Protein AF-A0A0G1XLE8-F1 (afdb_monomer_lite)

Radius of gyration: 15.45 Å; chains: 1; bounding box: 42×31×44 Å

Sequence (119 aa):
MARRKTVLFLGRMDPHMGYDYCVQLCRRQGWKLVIASGDRTDVPQLIKQADAVFTTGYLGMLEAYISRKPVLTTWINPVKEDYIKMHPMYGKNSAACYQWAKNQTWDKLADIYEKLWQK

Secondary structure (DSSP, 8-state):
-PPPPEEEEES-S-GGGTHHHHHHHHHHTTPEEEEE-SS-S-HHHHHHH-SEEE--SHHHHHHHHHTTPPEE---SSHHHHHHHHTSTTTT--HHHHHHHHHT--HHHHHHHHHHHHT-

Structure (mmCIF, N/CA/C/O backbone):
data_AF-A0A0G1XLE8-F1
#
_entry.id   AF-A0A0G1XLE8-F1
#
loop_
_atom_site.group_PDB
_atom_site.id
_atom_site.type_symbol
_atom_site.label_atom_id
_atom_site.label_alt_id
_atom_site.label_comp_id
_atom_site.label_asym_id
_atom_site.label_entity_id
_atom_site.label_seq_id
_atom_site.pdbx_PDB_ins_code
_atom_site.Cartn_x
_atom_site.Cartn_y
_atom_site.Cartn_z
_atom_site.occupancy
_atom_site.B_iso_or_equiv
_atom_site.auth_seq_id
_atom_site.auth_comp_id
_atom_site.auth_asym_id
_atom_site.auth_atom_id
_atom_site.pdbx_PDB_model_num
ATOM 1 N N . MET A 1 1 ? -22.519 -0.473 18.476 1.00 54.78 1 MET A N 1
ATOM 2 C CA . MET A 1 1 ? -21.587 0.529 17.902 1.00 54.78 1 MET A CA 1
ATOM 3 C C . MET A 1 1 ? -20.915 -0.074 16.676 1.00 54.78 1 MET A C 1
ATOM 5 O O . MET A 1 1 ? -20.399 -1.179 16.784 1.00 54.78 1 MET A O 1
ATOM 9 N N . ALA A 1 2 ? -20.948 0.592 15.518 1.00 74.12 2 ALA A N 1
ATOM 10 C CA . ALA A 1 2 ? -20.252 0.107 14.323 1.00 74.12 2 ALA A CA 1
ATOM 11 C C . ALA A 1 2 ? -18.726 0.176 14.520 1.00 74.12 2 ALA A C 1
ATOM 13 O O . ALA A 1 2 ? -18.213 1.160 15.057 1.00 74.12 2 ALA A O 1
ATOM 14 N N . ARG A 1 3 ? -17.990 -0.864 14.105 1.00 87.69 3 ARG A N 1
ATOM 15 C CA . ARG A 1 3 ? -16.524 -0.898 14.213 1.00 87.69 3 ARG A CA 1
ATOM 16 C C . ARG A 1 3 ? -15.906 0.201 13.343 1.00 87.69 3 ARG A C 1
ATOM 18 O O . ARG A 1 3 ? -16.204 0.298 12.155 1.00 87.69 3 ARG A O 1
ATOM 25 N N . ARG A 1 4 ? -14.987 0.980 13.919 1.00 91.44 4 ARG A N 1
ATOM 26 C CA . ARG A 1 4 ? -14.181 1.972 13.193 1.00 91.44 4 ARG A CA 1
ATOM 27 C C . ARG A 1 4 ? -13.309 1.275 12.138 1.00 91.44 4 ARG A C 1
ATOM 29 O O . ARG A 1 4 ? -12.594 0.331 12.479 1.00 91.44 4 ARG A O 1
ATOM 36 N N . LYS A 1 5 ? -13.345 1.741 10.883 1.00 96.62 5 LYS A N 1
ATOM 37 C CA . LYS A 1 5 ? -12.437 1.246 9.832 1.00 96.62 5 LYS A CA 1
ATOM 38 C C . LYS A 1 5 ? -10.986 1.547 10.204 1.00 96.62 5 LYS A C 1
ATOM 40 O O . LYS A 1 5 ? -10.703 2.626 10.726 1.00 96.62 5 LYS A O 1
ATOM 45 N N . THR A 1 6 ? -10.090 0.615 9.914 1.00 98.06 6 THR A N 1
ATOM 46 C CA . THR A 1 6 ? -8.650 0.724 10.155 1.00 98.06 6 THR A CA 1
ATOM 47 C C . THR A 1 6 ? -7.913 0.889 8.832 1.00 98.06 6 THR A C 1
ATOM 49 O O . THR A 1 6 ? -8.006 0.028 7.959 1.00 98.06 6 THR A O 1
ATOM 52 N N . VAL A 1 7 ? -7.144 1.965 8.695 1.00 98.25 7 VAL A N 1
ATOM 53 C CA . VAL A 1 7 ? -6.231 2.186 7.571 1.00 98.25 7 VAL A CA 1
ATOM 54 C C . VAL A 1 7 ? -4.801 1.987 8.049 1.00 98.25 7 VAL A C 1
ATOM 56 O O . VAL A 1 7 ? -4.401 2.546 9.070 1.00 98.25 7 VAL A O 1
ATOM 59 N N . LEU A 1 8 ? -4.037 1.196 7.303 1.00 98.19 8 LEU A N 1
ATOM 60 C CA . LEU A 1 8 ? -2.601 1.042 7.499 1.00 98.19 8 LEU A CA 1
ATOM 61 C C . LEU A 1 8 ? -1.850 1.996 6.570 1.00 98.19 8 LEU A C 1
ATOM 63 O O . LEU A 1 8 ? -1.928 1.823 5.362 1.00 98.19 8 LEU A O 1
ATOM 67 N N . PHE A 1 9 ? -1.096 2.951 7.102 1.00 97.38 9 PHE A N 1
ATOM 68 C CA . PHE A 1 9 ? -0.081 3.663 6.331 1.00 97.38 9 PHE A CA 1
ATOM 69 C C . PHE A 1 9 ? 1.173 2.798 6.223 1.00 97.38 9 PHE A C 1
ATOM 71 O O . PHE A 1 9 ? 1.744 2.427 7.248 1.00 97.38 9 PHE A O 1
ATOM 78 N N . LEU A 1 10 ? 1.591 2.487 4.998 1.00 95.94 10 LEU A N 1
ATOM 79 C CA . LEU A 1 10 ? 2.762 1.667 4.708 1.00 95.94 10 LEU A CA 1
ATOM 80 C C . LEU A 1 10 ? 3.771 2.464 3.878 1.00 95.94 10 LEU A C 1
ATOM 82 O O . LEU A 1 10 ? 3.550 2.730 2.691 1.00 95.94 10 LEU A O 1
ATOM 86 N N . GLY A 1 11 ? 4.883 2.834 4.510 1.00 92.12 11 GLY A N 1
ATOM 87 C CA . GLY A 1 11 ? 5.964 3.587 3.885 1.00 92.12 11 GLY A CA 1
ATOM 88 C C . GLY A 1 11 ? 6.717 4.470 4.874 1.00 92.12 11 GLY A C 1
ATOM 89 O O . GLY A 1 11 ? 6.428 4.491 6.068 1.00 92.12 11 GLY A O 1
ATOM 90 N N . ARG A 1 12 ? 7.689 5.230 4.359 1.00 90.06 12 ARG A N 1
ATOM 91 C CA . ARG A 1 12 ? 8.434 6.216 5.155 1.00 90.06 12 ARG A CA 1
ATOM 92 C C . ARG A 1 12 ? 7.509 7.362 5.570 1.00 90.06 12 ARG A C 1
ATOM 94 O O . ARG A 1 12 ? 6.718 7.831 4.750 1.00 90.06 12 ARG A O 1
ATOM 101 N N . MET A 1 13 ? 7.629 7.820 6.815 1.00 87.06 13 MET A N 1
ATOM 102 C CA . MET A 1 13 ? 6.907 8.990 7.343 1.00 87.06 13 MET A CA 1
ATOM 103 C C . MET A 1 13 ? 7.519 10.295 6.826 1.00 87.06 13 MET A C 1
ATOM 105 O O . MET A 1 13 ? 8.068 11.092 7.577 1.00 87.06 13 MET A O 1
ATOM 109 N N . ASP A 1 14 ? 7.455 10.472 5.516 1.00 81.62 14 ASP A N 1
ATOM 110 C CA . ASP A 1 14 ? 7.988 11.622 4.807 1.00 81.62 14 ASP A CA 1
ATOM 111 C C . ASP A 1 14 ? 6.841 12.344 4.069 1.00 81.62 14 ASP A C 1
ATOM 113 O O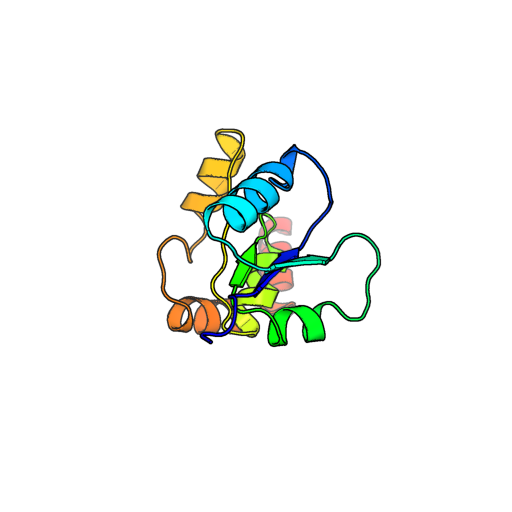 . ASP A 1 14 ? 5.926 11.671 3.564 1.00 81.62 14 ASP A O 1
ATOM 117 N N . PRO A 1 15 ? 6.851 13.689 3.982 1.00 78.06 15 PRO A N 1
ATOM 118 C CA . PRO A 1 15 ? 5.802 14.446 3.298 1.00 78.06 15 PRO A CA 1
ATOM 119 C C . PRO A 1 15 ? 5.565 13.993 1.850 1.00 78.06 15 PRO A C 1
ATOM 121 O O . PRO A 1 15 ? 4.418 13.921 1.400 1.00 78.06 15 PRO A O 1
ATOM 124 N N . HIS A 1 16 ? 6.613 13.583 1.126 1.00 81.50 16 HIS A N 1
ATOM 125 C CA . HIS A 1 16 ? 6.506 13.103 -0.252 1.00 81.50 16 HIS A CA 1
ATOM 126 C C . HIS A 1 16 ? 5.827 11.734 -0.371 1.00 81.50 16 HIS A C 1
ATOM 128 O O . HIS A 1 16 ? 5.356 11.355 -1.451 1.00 81.50 16 HIS A O 1
ATOM 134 N N . MET A 1 17 ? 5.720 10.992 0.731 1.00 85.19 17 MET A N 1
ATOM 135 C CA . MET A 1 17 ? 5.011 9.712 0.800 1.00 85.19 17 MET A CA 1
ATOM 136 C C . MET A 1 17 ? 3.521 9.875 1.119 1.00 85.19 17 MET A C 1
ATOM 138 O O . MET A 1 17 ? 2.788 8.884 1.112 1.00 85.19 17 MET A O 1
ATOM 142 N N . GLY A 1 18 ? 3.054 11.111 1.336 1.00 90.06 18 GLY A N 1
ATOM 143 C CA . GLY A 1 18 ? 1.644 11.412 1.562 1.00 90.06 18 GLY A CA 1
ATOM 144 C C . GLY A 1 18 ? 1.162 11.110 2.979 1.00 90.06 18 GLY A C 1
ATOM 145 O O . GLY A 1 18 ? -0.035 10.907 3.181 1.00 90.06 18 GLY A O 1
ATOM 146 N N . TYR A 1 19 ? 2.078 11.057 3.951 1.00 92.69 19 TYR A N 1
ATOM 147 C CA . TYR A 1 19 ? 1.753 10.762 5.346 1.00 92.69 19 TYR A CA 1
ATOM 148 C C . TYR A 1 19 ? 0.711 11.735 5.914 1.00 92.69 19 TYR A C 1
ATOM 150 O O . TYR A 1 19 ? -0.330 11.302 6.412 1.00 92.69 19 TYR A O 1
ATOM 158 N N . ASP A 1 20 ? 0.923 13.041 5.738 1.00 92.94 20 ASP A N 1
ATOM 159 C CA . ASP A 1 20 ? 0.003 14.065 6.243 1.00 92.94 20 ASP A CA 1
ATOM 160 C C . ASP A 1 20 ? -1.392 13.943 5.625 1.00 92.94 20 ASP A C 1
ATOM 162 O O . ASP A 1 20 ? -2.400 14.042 6.328 1.00 92.94 20 ASP A O 1
ATOM 166 N N . TYR A 1 21 ? -1.469 13.629 4.329 1.00 93.50 21 TYR A N 1
ATOM 167 C CA . TYR A 1 21 ? -2.737 13.357 3.651 1.00 93.50 21 TYR A CA 1
ATOM 168 C C . TYR A 1 21 ? -3.453 12.144 4.251 1.00 93.50 21 TYR A C 1
ATOM 170 O O . TYR A 1 21 ? -4.661 12.196 4.479 1.00 93.50 21 TYR A O 1
ATOM 178 N N . CYS A 1 22 ? -2.726 11.064 4.552 1.00 95.06 22 CYS A N 1
ATOM 179 C CA . CYS A 1 22 ? -3.292 9.884 5.202 1.00 95.06 22 CYS A CA 1
ATOM 180 C C . CYS A 1 22 ? -3.852 10.218 6.595 1.00 95.06 22 CYS A C 1
ATOM 182 O O . CYS A 1 22 ? -4.978 9.831 6.923 1.00 95.06 22 CYS A O 1
ATOM 184 N N . VAL A 1 23 ? -3.105 10.991 7.392 1.00 95.00 23 VAL A N 1
ATOM 185 C CA . VAL A 1 23 ? -3.535 11.460 8.718 1.00 95.00 23 VAL A CA 1
ATOM 186 C C . VAL A 1 23 ? -4.806 12.301 8.607 1.00 95.00 23 VAL A C 1
ATOM 188 O O . VAL A 1 23 ? -5.782 12.039 9.315 1.00 95.00 23 VAL A O 1
ATOM 191 N N . GLN A 1 24 ? -4.827 13.287 7.708 1.00 95.44 24 GLN A N 1
ATOM 192 C CA . GLN A 1 24 ? -5.985 14.156 7.494 1.00 95.44 24 GLN A CA 1
ATOM 193 C C . GLN A 1 24 ? -7.209 13.368 7.013 1.00 95.44 24 GLN A C 1
ATOM 195 O O . GLN A 1 24 ? -8.308 13.568 7.535 1.00 95.44 24 GLN A O 1
ATOM 200 N N . LEU A 1 25 ? -7.025 12.431 6.079 1.00 95.19 25 LEU A N 1
ATOM 201 C CA . LEU A 1 25 ? -8.084 11.550 5.594 1.00 95.19 25 LEU A CA 1
ATOM 202 C C . LEU A 1 25 ? -8.677 10.718 6.736 1.00 95.19 25 LEU A C 1
ATOM 204 O O . LEU A 1 25 ? -9.894 10.707 6.924 1.00 95.19 25 LEU A O 1
ATOM 208 N N . CYS A 1 26 ? -7.832 10.062 7.534 1.00 96.94 26 CYS A N 1
ATOM 209 C CA . CYS A 1 26 ? -8.289 9.235 8.648 1.00 96.94 26 CYS A CA 1
ATOM 210 C C . CYS A 1 26 ? -9.006 10.060 9.723 1.00 96.94 26 CYS A C 1
ATOM 212 O O . CYS A 1 26 ? -10.004 9.600 10.277 1.00 96.94 26 CYS A O 1
ATOM 214 N N . ARG A 1 27 ? -8.547 11.288 10.000 1.00 96.56 27 ARG A N 1
ATOM 215 C CA . ARG A 1 27 ? -9.232 12.215 10.915 1.00 96.56 27 ARG A CA 1
ATOM 216 C C . ARG A 1 27 ? -10.613 12.602 10.388 1.00 96.56 27 ARG A C 1
ATOM 218 O O . ARG A 1 27 ? -11.591 12.422 11.106 1.00 96.56 27 ARG A O 1
ATOM 225 N N . ARG A 1 28 ? -10.702 13.054 9.132 1.00 96.75 28 ARG A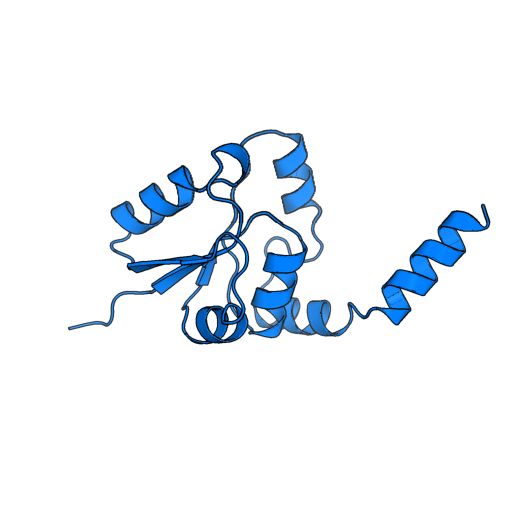 N 1
ATOM 226 C CA . ARG A 1 28 ? -11.963 13.474 8.490 1.00 96.75 28 ARG A CA 1
ATOM 227 C C . ARG A 1 28 ? -13.003 12.361 8.435 1.00 96.75 28 ARG A C 1
ATOM 229 O O . ARG A 1 28 ? -14.178 12.618 8.643 1.00 96.75 28 ARG A O 1
ATOM 236 N N . GLN A 1 29 ? -12.569 11.137 8.152 1.00 95.50 29 GLN A N 1
ATOM 237 C CA . GLN A 1 29 ? -13.460 9.981 8.035 1.00 95.50 29 GLN A CA 1
ATOM 238 C C . GLN A 1 29 ? -13.740 9.293 9.377 1.00 95.50 29 GLN A C 1
ATOM 240 O O . GLN A 1 29 ? -14.475 8.307 9.427 1.00 95.50 29 GLN A O 1
ATOM 245 N N . GLY A 1 30 ? -13.104 9.747 10.462 1.00 96.00 30 GLY A N 1
ATOM 246 C CA . GLY A 1 30 ? -13.154 9.047 11.735 1.00 96.00 30 GLY A CA 1
ATOM 247 C C . GLY A 1 30 ? -12.654 7.608 11.606 1.00 96.00 30 GLY A C 1
ATOM 248 O O . GLY A 1 30 ? -13.250 6.707 12.177 1.00 96.00 30 GLY A O 1
ATOM 249 N N . TRP A 1 31 ? -11.561 7.348 10.881 1.00 97.50 31 TRP A N 1
ATOM 250 C CA . TRP A 1 31 ? -10.917 6.028 10.741 1.00 97.50 31 TRP A CA 1
ATOM 251 C C . TRP A 1 31 ? -9.697 5.892 11.653 1.00 97.50 31 TRP A C 1
ATOM 253 O O . TRP A 1 31 ? -9.057 6.888 11.992 1.00 97.50 31 TRP A O 1
ATOM 263 N N . LYS A 1 32 ? -9.413 4.675 12.120 1.00 97.75 32 LYS A N 1
ATOM 264 C CA . LYS A 1 32 ? -8.231 4.372 12.930 1.00 97.75 32 LYS A CA 1
ATOM 265 C C . LYS A 1 32 ? -7.029 4.294 11.995 1.00 97.75 32 LYS A C 1
ATOM 267 O O . LYS A 1 32 ? -7.062 3.524 11.041 1.00 97.75 32 LYS A O 1
ATOM 272 N N . LEU A 1 33 ? -5.981 5.053 12.289 1.00 97.38 33 LEU A N 1
ATOM 273 C CA . LEU A 1 33 ? -4.716 4.989 11.565 1.00 97.38 33 LEU A CA 1
ATOM 274 C C . LEU A 1 33 ? -3.741 4.065 12.306 1.00 97.38 33 LEU A C 1
ATOM 276 O O . LEU A 1 33 ? -3.553 4.202 13.513 1.00 97.38 33 LEU A O 1
ATOM 280 N N . VAL A 1 34 ? -3.129 3.136 11.578 1.00 97.12 34 VAL A N 1
ATOM 281 C CA . VAL A 1 34 ? -1.982 2.326 12.011 1.00 97.12 34 VAL A CA 1
ATOM 282 C C . VAL A 1 34 ? -0.820 2.652 11.082 1.00 97.12 34 VAL A C 1
ATOM 284 O O . VAL A 1 34 ? -1.031 2.816 9.886 1.00 97.12 34 VAL A O 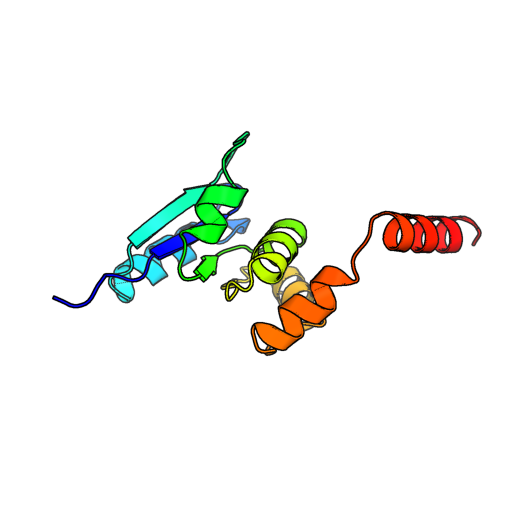1
ATOM 287 N N . ILE A 1 35 ? 0.395 2.764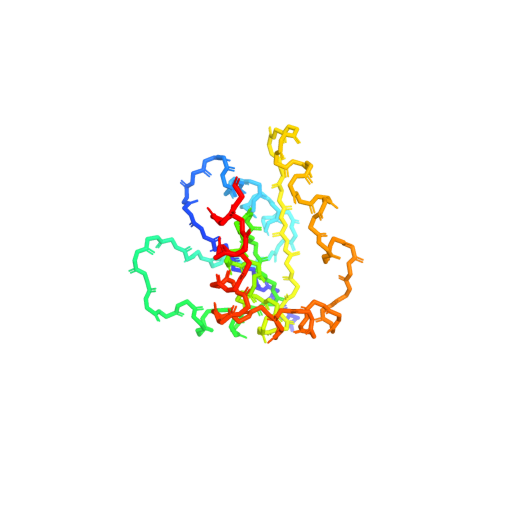 11.613 1.00 95.88 35 ILE A N 1
ATOM 288 C CA . ILE A 1 35 ? 1.572 3.184 10.844 1.00 95.88 35 ILE A CA 1
ATOM 289 C C . ILE A 1 35 ? 2.589 2.042 10.811 1.00 95.88 35 ILE A C 1
ATOM 291 O O . ILE A 1 35 ? 2.957 1.503 11.855 1.00 95.88 35 ILE A O 1
ATOM 295 N N . ALA A 1 36 ? 3.053 1.696 9.613 1.00 95.25 36 ALA A N 1
ATOM 296 C CA . ALA A 1 36 ? 4.187 0.819 9.359 1.00 95.25 36 ALA A CA 1
ATOM 297 C C . ALA A 1 36 ? 5.263 1.597 8.585 1.00 95.25 36 ALA A C 1
ATOM 299 O O . ALA A 1 36 ? 5.128 1.849 7.388 1.00 95.25 36 ALA A O 1
ATOM 300 N N . SER A 1 37 ? 6.318 1.983 9.304 1.00 91.62 37 SER A N 1
ATOM 301 C CA . SER A 1 37 ? 7.507 2.672 8.794 1.00 91.62 37 SER A CA 1
ATOM 302 C C . SER A 1 37 ? 8.751 2.063 9.444 1.00 91.62 37 SER A C 1
ATOM 304 O O . SER A 1 37 ? 8.655 1.509 10.540 1.00 91.62 37 SER A O 1
ATOM 306 N N . GLY A 1 38 ? 9.906 2.215 8.792 1.00 87.62 38 GLY A N 1
ATOM 307 C CA . GLY A 1 38 ? 11.177 1.646 9.246 1.00 87.62 38 GLY A CA 1
ATOM 308 C C . GLY A 1 38 ? 11.243 0.127 9.080 1.00 87.62 38 GLY A C 1
ATOM 309 O O . GLY A 1 38 ? 10.434 -0.465 8.362 1.00 87.62 38 GLY A O 1
ATOM 310 N N . ASP A 1 39 ? 12.202 -0.487 9.764 1.00 86.38 39 ASP A N 1
ATOM 311 C CA . ASP A 1 39 ? 12.468 -1.921 9.670 1.00 86.38 39 ASP A CA 1
ATOM 312 C C . ASP A 1 39 ? 11.508 -2.697 10.572 1.00 86.38 39 ASP A C 1
ATOM 314 O O . ASP A 1 39 ? 11.732 -2.883 11.769 1.00 86.38 39 ASP A O 1
ATOM 318 N N . ARG A 1 40 ? 10.382 -3.121 9.994 1.00 90.50 40 ARG A N 1
ATOM 319 C CA . ARG A 1 40 ? 9.349 -3.892 10.686 1.00 90.50 40 ARG A CA 1
ATOM 320 C C . ARG A 1 40 ? 9.145 -5.253 10.054 1.00 90.50 40 ARG A C 1
ATOM 322 O O . ARG A 1 40 ? 8.967 -5.370 8.848 1.00 90.50 40 ARG A O 1
ATOM 329 N N . THR A 1 41 ? 9.080 -6.276 10.896 1.00 91.88 41 THR A N 1
ATOM 330 C CA . THR A 1 41 ? 8.912 -7.675 10.475 1.00 91.88 41 THR A CA 1
ATOM 331 C C . THR A 1 41 ? 7.455 -8.136 10.465 1.00 91.88 41 THR A C 1
ATOM 333 O O . THR A 1 41 ? 7.133 -9.163 9.877 1.00 91.88 41 THR A O 1
ATOM 336 N N . ASP A 1 42 ? 6.550 -7.373 11.076 1.00 95.56 42 ASP A N 1
ATOM 337 C CA . ASP A 1 42 ? 5.138 -7.718 11.261 1.00 95.56 42 ASP A CA 1
ATOM 338 C C . ASP A 1 42 ? 4.187 -6.989 10.288 1.00 95.56 42 ASP A C 1
ATOM 340 O O . ASP A 1 42 ? 2.962 -6.998 10.452 1.00 95.56 42 ASP A O 1
ATOM 344 N N . VAL A 1 43 ? 4.740 -6.372 9.237 1.00 95.38 43 VAL A N 1
ATOM 345 C CA . VAL A 1 43 ? 3.978 -5.721 8.158 1.00 95.38 43 VAL A CA 1
ATOM 346 C C . VAL A 1 43 ? 2.907 -6.646 7.552 1.00 95.38 43 VAL A C 1
ATOM 348 O O . VAL A 1 43 ? 1.761 -6.199 7.427 1.00 95.38 43 VAL A O 1
ATOM 351 N N . PRO A 1 44 ? 3.177 -7.933 7.243 1.00 95.88 44 PRO A N 1
ATOM 352 C CA . PRO A 1 44 ? 2.155 -8.821 6.684 1.00 95.88 44 PRO A CA 1
ATOM 353 C C . PRO A 1 44 ? 0.933 -8.996 7.597 1.00 95.88 44 PRO A C 1
ATOM 355 O O . PRO A 1 44 ? -0.207 -9.054 7.130 1.00 95.88 44 PRO A O 1
ATOM 358 N N . GLN A 1 45 ? 1.148 -9.067 8.911 1.00 97.00 45 GLN A N 1
ATOM 359 C CA . GLN A 1 45 ? 0.095 -9.186 9.915 1.00 97.00 45 GLN A CA 1
ATOM 360 C C . GLN A 1 45 ? -0.731 -7.900 9.971 1.00 97.00 45 GLN A C 1
ATOM 362 O O . GLN A 1 45 ? -1.963 -7.967 9.973 1.00 97.00 45 GLN A O 1
ATOM 367 N N . LEU A 1 46 ? -0.075 -6.737 9.938 1.00 97.50 46 LEU A N 1
ATOM 368 C CA . LEU A 1 46 ? -0.772 -5.455 9.897 1.00 97.50 46 LEU A CA 1
ATOM 369 C C . LEU A 1 46 ? -1.642 -5.299 8.652 1.00 97.50 46 LEU A C 1
ATOM 371 O O . LEU A 1 46 ? -2.790 -4.867 8.764 1.00 97.50 46 LEU A O 1
ATOM 375 N N . ILE A 1 47 ? -1.130 -5.674 7.476 1.00 97.50 47 ILE A N 1
ATOM 376 C CA . ILE A 1 47 ? -1.900 -5.618 6.229 1.00 97.50 47 ILE A CA 1
ATOM 377 C C . ILE A 1 47 ? -3.157 -6.483 6.363 1.00 97.50 47 ILE A C 1
ATOM 379 O O . ILE A 1 47 ? -4.254 -6.025 6.044 1.00 97.50 47 ILE A O 1
ATOM 383 N N . LYS A 1 48 ? -3.036 -7.711 6.888 1.00 96.56 48 LYS A N 1
ATOM 384 C CA . LYS A 1 48 ? -4.182 -8.615 7.094 1.00 96.56 48 LYS A CA 1
ATOM 385 C C . LYS A 1 48 ? -5.250 -8.018 8.015 1.00 96.56 48 LYS A C 1
ATOM 387 O O . LYS A 1 48 ? -6.438 -8.189 7.733 1.00 96.56 48 LYS A O 1
ATOM 392 N N . GLN A 1 49 ? -4.846 -7.313 9.071 1.00 96.62 49 GLN A N 1
ATOM 393 C CA . GLN A 1 49 ? -5.748 -6.698 10.053 1.00 96.62 49 GLN A CA 1
ATOM 394 C C . GLN A 1 49 ? -6.395 -5.390 9.570 1.00 96.62 49 GLN A C 1
ATOM 396 O O . GLN A 1 49 ? -7.439 -4.993 10.089 1.00 96.62 49 GLN A O 1
ATOM 401 N N . ALA A 1 50 ? -5.793 -4.709 8.594 1.00 97.88 50 ALA A N 1
ATOM 402 C CA . ALA A 1 50 ? -6.302 -3.449 8.069 1.00 97.88 50 ALA A CA 1
ATOM 403 C C . ALA A 1 50 ? -7.532 -3.642 7.164 1.00 97.88 50 ALA A C 1
ATOM 405 O O . ALA A 1 50 ? -7.691 -4.667 6.497 1.00 97.88 50 ALA A O 1
ATOM 406 N N . ASP A 1 51 ? -8.392 -2.627 7.100 1.00 97.75 51 ASP A N 1
ATOM 407 C CA . ASP A 1 51 ? -9.510 -2.557 6.151 1.00 97.75 51 ASP A CA 1
ATOM 408 C C . ASP A 1 51 ? -9.070 -1.991 4.796 1.00 97.75 51 ASP A C 1
ATOM 410 O O . ASP A 1 51 ? -9.621 -2.361 3.761 1.00 97.75 51 ASP A O 1
ATOM 414 N N . ALA A 1 52 ? -8.065 -1.113 4.802 1.00 97.81 52 ALA A N 1
ATOM 415 C CA . ALA A 1 52 ? -7.412 -0.564 3.619 1.00 97.81 52 ALA A CA 1
ATOM 416 C C . ALA A 1 52 ? -5.937 -0.268 3.915 1.00 97.81 52 ALA A C 1
ATOM 418 O O . ALA A 1 52 ? -5.565 -0.023 5.067 1.00 97.81 52 ALA A O 1
ATOM 419 N N . VAL A 1 53 ? -5.107 -0.249 2.874 1.00 98.12 53 VAL A N 1
ATOM 420 C CA . VAL A 1 53 ? -3.693 0.135 2.973 1.00 98.12 53 VAL A CA 1
ATOM 421 C C . VAL A 1 53 ? -3.493 1.452 2.241 1.00 98.12 53 VAL A C 1
ATOM 423 O O . VAL A 1 53 ? -3.800 1.562 1.060 1.00 98.12 53 VAL A O 1
ATOM 426 N N . PHE A 1 54 ? -2.985 2.459 2.938 1.00 97.56 54 PHE A N 1
ATOM 427 C CA . PHE A 1 54 ? -2.497 3.683 2.336 1.00 97.56 54 PHE A CA 1
ATOM 428 C C . PHE A 1 54 ? -1.016 3.523 2.010 1.00 97.56 54 PHE A C 1
ATOM 430 O O . PHE A 1 54 ? -0.185 3.391 2.909 1.00 97.56 54 PHE A O 1
ATOM 437 N N . THR A 1 55 ? -0.670 3.547 0.732 1.00 95.69 55 THR A N 1
ATOM 438 C CA . THR A 1 55 ? 0.721 3.488 0.291 1.00 95.69 55 THR A CA 1
ATOM 439 C C . THR A 1 55 ? 0.866 4.126 -1.077 1.00 95.69 55 THR A C 1
ATOM 441 O O . THR A 1 55 ? -0.064 4.144 -1.880 1.00 95.69 55 THR A O 1
ATOM 444 N N . THR A 1 56 ? 2.051 4.661 -1.336 1.00 92.19 56 THR A N 1
ATOM 445 C CA . THR A 1 56 ? 2.373 5.314 -2.605 1.00 92.19 56 THR A CA 1
ATOM 446 C C . THR A 1 56 ? 3.518 4.631 -3.355 1.00 92.19 56 THR A C 1
ATOM 448 O O . THR A 1 56 ? 3.898 5.098 -4.425 1.00 92.19 56 THR A O 1
ATOM 451 N N . GLY A 1 57 ? 4.072 3.544 -2.805 1.00 90.81 57 GLY A N 1
ATOM 452 C CA . GLY A 1 57 ? 5.178 2.792 -3.397 1.00 90.81 57 GLY A CA 1
ATOM 453 C C . GLY A 1 57 ? 4.733 1.448 -3.968 1.00 90.81 57 GLY A C 1
ATOM 454 O O . GLY A 1 57 ? 3.856 0.794 -3.409 1.00 90.81 57 GLY A O 1
ATOM 455 N N . TYR A 1 58 ? 5.386 1.020 -5.051 1.00 91.62 58 TYR A N 1
ATOM 456 C CA . TYR A 1 58 ? 5.027 -0.179 -5.817 1.00 91.62 58 TYR A CA 1
ATOM 457 C C . TYR A 1 58 ? 4.893 -1.446 -4.962 1.00 91.62 58 TYR A C 1
ATOM 459 O O . TYR A 1 58 ? 3.874 -2.130 -5.010 1.00 91.62 58 TYR A O 1
ATOM 467 N N . LEU A 1 59 ? 5.912 -1.739 -4.146 1.00 92.44 59 LEU A N 1
ATOM 468 C CA . LEU A 1 59 ? 5.953 -2.957 -3.333 1.00 92.44 59 LEU A CA 1
ATOM 469 C C . LEU A 1 59 ? 4.812 -2.990 -2.311 1.00 92.44 59 LEU A C 1
ATOM 471 O O . LEU A 1 59 ? 4.119 -3.996 -2.204 1.00 92.44 59 LEU A O 1
ATOM 475 N N . GLY A 1 60 ? 4.534 -1.863 -1.650 1.00 94.31 60 GLY A N 1
ATOM 476 C CA . GLY A 1 60 ? 3.407 -1.768 -0.723 1.00 94.31 60 GLY A CA 1
ATOM 477 C C . GLY A 1 60 ? 2.057 -1.987 -1.413 1.00 94.31 60 GLY A C 1
ATOM 478 O O . GLY A 1 60 ? 1.162 -2.608 -0.836 1.00 94.31 60 GLY A O 1
ATOM 479 N N . MET A 1 61 ? 1.900 -1.518 -2.659 1.00 96.12 61 MET A N 1
ATOM 480 C CA . MET A 1 61 ? 0.692 -1.794 -3.446 1.00 96.12 61 MET A CA 1
ATOM 481 C C . MET A 1 61 ? 0.554 -3.294 -3.728 1.00 96.12 61 MET A C 1
ATOM 483 O O . MET A 1 61 ? -0.523 -3.851 -3.519 1.00 96.12 61 MET A O 1
ATOM 487 N N . LEU A 1 62 ? 1.637 -3.963 -4.138 1.00 96.06 62 LEU A N 1
ATOM 488 C CA . LEU A 1 62 ? 1.645 -5.408 -4.380 1.00 96.06 62 LEU A CA 1
ATOM 489 C C . LEU A 1 62 ? 1.276 -6.211 -3.129 1.00 96.06 62 LEU A C 1
ATOM 491 O O . LEU A 1 62 ? 0.387 -7.061 -3.194 1.00 96.06 62 LEU A O 1
ATOM 495 N N . GLU A 1 63 ? 1.897 -5.924 -1.985 1.00 95.69 63 GLU A N 1
ATOM 496 C CA . GLU A 1 63 ? 1.623 -6.620 -0.719 1.00 95.69 63 GLU A CA 1
ATOM 497 C C . GLU A 1 63 ? 0.156 -6.468 -0.283 1.00 95.69 63 GLU A C 1
ATOM 499 O O . GLU A 1 63 ? -0.493 -7.433 0.150 1.00 95.69 63 GLU A O 1
ATOM 504 N N . ALA A 1 64 ? -0.401 -5.265 -0.453 1.00 97.56 64 ALA A N 1
ATOM 505 C CA . ALA A 1 64 ? -1.806 -4.990 -0.191 1.00 97.56 64 ALA A CA 1
ATOM 506 C C . ALA A 1 64 ? -2.726 -5.770 -1.145 1.00 97.56 64 ALA A C 1
ATOM 508 O O . ALA A 1 64 ? -3.684 -6.406 -0.693 1.00 97.56 64 ALA A O 1
ATOM 509 N N . TYR A 1 65 ? -2.422 -5.781 -2.445 1.00 97.81 65 TYR A N 1
ATOM 510 C CA . TYR A 1 65 ? -3.200 -6.501 -3.454 1.00 97.81 65 TYR A CA 1
ATOM 511 C C . TYR A 1 65 ? -3.192 -8.015 -3.238 1.00 97.81 65 TYR A C 1
ATOM 513 O O . TYR A 1 65 ? -4.257 -8.634 -3.294 1.00 97.81 65 TYR A O 1
ATOM 521 N N . ILE A 1 66 ? -2.039 -8.612 -2.916 1.00 97.31 66 ILE A N 1
ATOM 522 C CA . ILE A 1 66 ? -1.932 -10.034 -2.551 1.00 97.31 66 ILE A CA 1
ATOM 523 C C . ILE A 1 66 ? -2.805 -10.352 -1.332 1.00 97.31 66 ILE A C 1
ATOM 525 O O . ILE A 1 66 ? -3.473 -11.387 -1.289 1.00 97.31 66 ILE A O 1
ATOM 529 N N . SER A 1 67 ? -2.886 -9.421 -0.382 1.00 97.12 67 SER A N 1
ATOM 530 C CA . SER A 1 67 ? -3.742 -9.527 0.803 1.00 97.12 67 SER A CA 1
ATOM 531 C C . SER A 1 67 ? -5.204 -9.117 0.560 1.00 97.12 67 SER A C 1
ATOM 533 O O . SER A 1 67 ? -5.988 -9.042 1.510 1.00 97.12 67 SER A O 1
ATOM 535 N N . ARG A 1 68 ? -5.586 -8.853 -0.700 1.00 97.25 68 ARG A N 1
ATOM 536 C CA . ARG A 1 68 ? -6.921 -8.404 -1.141 1.00 97.25 68 ARG A CA 1
ATOM 537 C C . ARG A 1 68 ? -7.401 -7.123 -0.454 1.00 97.25 68 ARG A C 1
ATOM 539 O O . ARG A 1 68 ? -8.605 -6.914 -0.290 1.00 97.25 68 ARG A O 1
ATOM 546 N N . LYS A 1 69 ? -6.471 -6.263 -0.044 1.00 97.19 69 LYS A N 1
ATOM 547 C CA . LYS A 1 69 ? -6.778 -4.986 0.599 1.00 97.19 69 LYS A CA 1
ATOM 548 C C . LYS A 1 69 ? -6.891 -3.885 -0.452 1.00 97.19 69 LYS A C 1
ATOM 550 O O . LYS A 1 69 ? -6.038 -3.807 -1.337 1.00 97.19 69 LYS A O 1
ATOM 555 N N . PRO A 1 70 ? -7.929 -3.032 -0.381 1.00 96.94 70 PRO A N 1
ATOM 556 C CA . PRO A 1 70 ? -7.985 -1.849 -1.221 1.00 96.94 70 PRO A CA 1
ATOM 557 C C . PRO A 1 70 ? -6.806 -0.934 -0.884 1.00 96.94 70 PRO A C 1
ATOM 559 O O . PRO A 1 70 ? -6.459 -0.751 0.288 1.00 96.94 70 PRO A O 1
ATOM 562 N N . VAL A 1 71 ? -6.210 -0.364 -1.927 1.00 97.44 71 VAL A N 1
ATOM 563 C CA . VAL A 1 71 ? -5.109 0.588 -1.810 1.00 97.44 71 VAL A CA 1
ATOM 564 C C . VAL A 1 71 ? -5.655 2.002 -1.923 1.00 97.44 71 VAL A C 1
ATOM 566 O O . VAL A 1 71 ? -6.380 2.328 -2.861 1.00 97.44 71 VAL A O 1
ATOM 569 N N . LEU A 1 72 ? -5.280 2.840 -0.966 1.00 96.06 72 LEU A N 1
ATOM 570 C CA . LEU A 1 72 ? -5.429 4.285 -1.014 1.00 96.06 72 LEU A CA 1
ATOM 571 C C . LEU A 1 72 ? -4.055 4.881 -1.320 1.00 96.06 72 LEU A C 1
ATOM 573 O O . LEU A 1 72 ? -3.046 4.437 -0.778 1.00 96.06 72 LEU A O 1
ATOM 577 N N . THR A 1 73 ? -4.005 5.883 -2.185 1.00 94.19 73 THR A N 1
ATOM 578 C CA . THR A 1 73 ? -2.754 6.537 -2.574 1.00 94.19 73 THR A CA 1
ATOM 579 C C . THR A 1 73 ? -2.996 8.027 -2.772 1.00 94.19 73 THR A C 1
ATOM 581 O O . THR A 1 73 ? -4.139 8.480 -2.842 1.00 94.19 73 THR A O 1
ATOM 584 N N . THR A 1 74 ? -1.916 8.791 -2.840 1.00 93.38 74 THR A N 1
ATOM 585 C CA . THR A 1 74 ? -1.928 10.214 -3.163 1.00 93.38 74 THR A CA 1
ATOM 586 C C . THR A 1 74 ? -0.706 10.546 -4.006 1.00 93.38 74 THR A C 1
ATOM 588 O O . THR A 1 74 ? 0.311 9.843 -3.971 1.00 93.38 74 THR A O 1
ATOM 591 N N . TRP A 1 75 ? -0.790 11.649 -4.732 1.00 92.31 75 TRP A N 1
ATOM 592 C CA . TRP A 1 75 ? 0.325 12.246 -5.440 1.00 92.31 75 TRP A CA 1
ATOM 593 C C . TRP A 1 75 ? 0.464 13.697 -5.003 1.00 92.31 75 TRP A C 1
ATOM 595 O O . TRP A 1 75 ? -0.514 14.406 -4.795 1.00 92.31 75 TRP A O 1
ATOM 605 N N . ILE A 1 76 ? 1.711 14.118 -4.842 1.00 89.00 76 ILE A N 1
ATOM 606 C CA . ILE A 1 76 ? 2.068 15.490 -4.464 1.00 89.00 76 ILE A CA 1
ATOM 607 C C . ILE A 1 76 ? 2.718 16.251 -5.624 1.00 89.00 76 ILE A C 1
ATOM 609 O O . ILE A 1 76 ? 3.025 17.429 -5.498 1.00 89.00 76 ILE A O 1
ATOM 613 N N . ASN A 1 77 ? 2.992 15.557 -6.730 1.00 89.81 77 ASN A N 1
ATOM 614 C CA . ASN A 1 77 ? 3.610 16.111 -7.924 1.00 89.81 77 ASN A CA 1
ATOM 615 C C . ASN A 1 77 ? 3.131 15.342 -9.173 1.00 89.81 77 ASN A C 1
ATOM 617 O O . ASN A 1 77 ? 2.668 14.203 -9.028 1.00 89.81 77 ASN A O 1
ATOM 621 N N . PRO A 1 78 ? 3.274 15.929 -10.376 1.00 94.19 78 PRO A N 1
ATOM 622 C CA . PRO A 1 78 ? 2.786 15.329 -11.621 1.00 94.19 7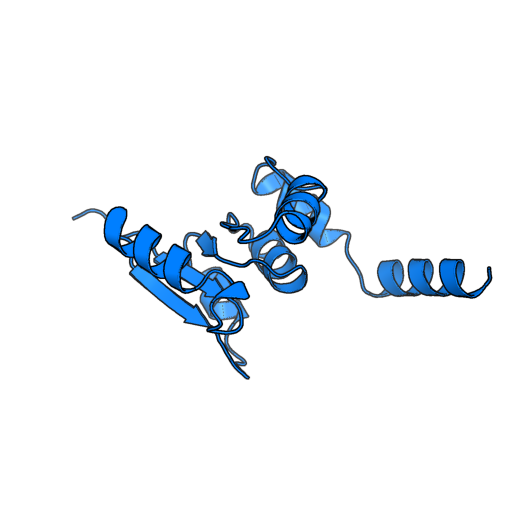8 PRO A CA 1
ATOM 623 C C . PRO A 1 78 ? 3.430 13.979 -11.962 1.00 94.19 78 PRO A C 1
ATOM 625 O O . PRO A 1 78 ? 2.747 13.059 -12.386 1.00 94.19 78 PRO A O 1
ATOM 628 N N . VAL A 1 79 ? 4.727 13.799 -11.689 1.00 92.31 79 VAL A N 1
ATOM 629 C CA . VAL A 1 79 ? 5.423 12.527 -11.975 1.00 92.31 79 VAL A CA 1
ATOM 630 C C . VAL A 1 79 ? 4.799 11.372 -11.190 1.00 92.31 79 VAL A C 1
ATOM 632 O O . VAL A 1 79 ? 4.613 10.267 -11.698 1.00 92.31 79 VAL A O 1
ATOM 635 N N . LYS A 1 80 ? 4.447 11.626 -9.928 1.00 90.69 80 LYS A N 1
ATOM 636 C CA . LYS A 1 80 ? 3.802 10.636 -9.068 1.00 90.69 80 LYS A CA 1
ATOM 637 C C . LYS A 1 80 ? 2.346 10.394 -9.461 1.00 90.69 80 LYS A C 1
ATOM 639 O O . LYS A 1 80 ? 1.852 9.283 -9.282 1.00 90.69 80 LYS A O 1
ATOM 644 N N . GLU A 1 81 ? 1.677 11.413 -9.990 1.00 94.44 81 GLU A N 1
ATOM 645 C CA . GLU A 1 81 ? 0.345 11.280 -10.576 1.00 94.44 81 GLU A CA 1
ATOM 646 C C . GLU A 1 81 ? 0.367 10.315 -11.760 1.00 94.44 81 GLU A C 1
ATOM 648 O O . GLU A 1 81 ? -0.392 9.344 -11.759 1.00 94.44 81 GLU A O 1
ATOM 653 N N . ASP A 1 82 ? 1.281 10.526 -12.706 1.00 95.62 82 ASP A N 1
ATOM 654 C CA . ASP A 1 82 ? 1.453 9.662 -13.874 1.00 95.62 82 ASP A CA 1
ATOM 655 C C . ASP A 1 82 ? 1.804 8.239 -13.450 1.00 95.62 82 ASP A C 1
ATOM 657 O O . ASP A 1 82 ? 1.146 7.288 -13.866 1.00 95.62 82 ASP A O 1
ATOM 661 N N . TYR A 1 83 ? 2.760 8.084 -12.532 1.00 92.69 83 TYR A N 1
ATOM 662 C CA . TYR A 1 83 ? 3.123 6.787 -11.962 1.00 92.69 83 TYR A CA 1
ATOM 663 C C . TYR A 1 83 ? 1.907 6.020 -11.405 1.00 92.69 83 TYR A C 1
ATOM 665 O O . TYR A 1 83 ? 1.752 4.824 -11.656 1.00 92.69 83 TYR A O 1
ATOM 673 N N . ILE A 1 84 ? 1.019 6.701 -10.672 1.00 93.25 84 ILE A N 1
ATOM 674 C CA . ILE A 1 84 ? -0.186 6.088 -10.100 1.00 93.25 84 ILE A CA 1
ATOM 675 C C . ILE A 1 84 ? -1.225 5.788 -11.183 1.00 93.25 84 ILE A C 1
ATOM 677 O O . ILE A 1 84 ? -1.805 4.703 -11.174 1.00 93.25 84 ILE A O 1
ATOM 681 N N . LYS A 1 85 ? -1.481 6.726 -12.100 1.00 94.50 85 LYS A N 1
ATOM 682 C CA . LYS A 1 85 ? -2.509 6.583 -13.143 1.00 94.50 85 LYS A CA 1
ATOM 683 C C . LYS A 1 85 ? -2.134 5.561 -14.211 1.00 94.50 85 LYS A C 1
ATOM 685 O O . LYS A 1 85 ? -3.011 4.877 -14.727 1.00 94.50 85 LYS A O 1
ATOM 690 N N . MET A 1 86 ? -0.846 5.436 -14.521 1.00 95.69 86 MET A N 1
ATOM 691 C CA . MET A 1 86 ? -0.315 4.442 -15.456 1.00 95.69 86 MET A CA 1
ATOM 692 C C . MET A 1 86 ? -0.183 3.055 -14.826 1.00 95.69 86 MET A C 1
ATOM 694 O O . MET A 1 86 ? 0.039 2.076 -15.541 1.00 95.69 86 MET A O 1
ATOM 698 N N . HIS A 1 87 ? -0.325 2.938 -13.502 1.00 94.38 87 HIS A N 1
ATOM 699 C CA . HIS A 1 87 ? -0.316 1.638 -12.855 1.00 94.38 87 HIS A CA 1
ATOM 700 C C . HIS A 1 87 ? -1.453 0.769 -13.433 1.00 94.38 87 HIS A C 1
ATOM 702 O O . HIS A 1 87 ? -2.608 1.203 -13.423 1.00 94.38 87 HIS A O 1
ATOM 708 N N . PRO A 1 88 ? -1.196 -0.482 -13.871 1.00 94.44 88 PRO A N 1
ATOM 709 C CA . PRO A 1 88 ? -2.203 -1.312 -14.548 1.00 94.44 88 PRO A CA 1
ATOM 710 C C . PRO A 1 88 ? -3.503 -1.510 -13.756 1.00 94.44 88 PRO A C 1
ATOM 712 O O . PRO A 1 88 ? -4.571 -1.737 -14.323 1.00 94.44 88 PRO A O 1
ATOM 715 N N . MET A 1 89 ? -3.401 -1.432 -12.428 1.00 96.06 89 MET A N 1
ATOM 716 C CA . MET A 1 89 ? -4.511 -1.605 -11.487 1.00 96.06 89 MET A CA 1
ATOM 717 C C . MET A 1 89 ? -5.209 -0.300 -11.068 1.00 96.06 89 MET A C 1
ATOM 719 O O . MET A 1 89 ? -6.078 -0.331 -10.196 1.00 96.06 89 MET A O 1
ATOM 723 N N . TYR A 1 90 ? -4.866 0.844 -11.666 1.00 95.38 90 TYR A N 1
ATOM 724 C CA . TYR A 1 90 ? -5.551 2.104 -11.387 1.00 95.38 90 TYR A CA 1
ATOM 725 C C . TYR A 1 90 ? -7.055 1.991 -11.693 1.00 95.38 90 TYR A C 1
ATOM 727 O O . TYR A 1 90 ? -7.465 1.530 -12.761 1.00 95.38 90 TYR A O 1
ATOM 735 N N . GLY A 1 91 ? -7.893 2.353 -10.717 1.00 95.38 91 GLY A N 1
ATOM 736 C CA . GLY A 1 91 ? -9.355 2.273 -10.824 1.00 95.38 91 GLY A CA 1
ATOM 737 C C . GLY A 1 91 ? -9.939 0.852 -10.878 1.00 95.38 91 GLY A C 1
ATOM 738 O O . GLY A 1 91 ? -11.133 0.699 -11.135 1.00 95.38 91 GLY A O 1
ATOM 739 N N . LYS A 1 92 ? -9.138 -0.200 -10.657 1.00 97.12 92 LYS A N 1
ATOM 740 C CA . LYS A 1 92 ? -9.618 -1.591 -10.640 1.00 97.12 92 LYS A CA 1
ATOM 741 C C . LYS A 1 92 ? -10.070 -2.018 -9.240 1.00 97.12 92 LYS A C 1
ATOM 743 O O . LYS A 1 92 ? -9.668 -1.453 -8.227 1.00 97.12 92 LYS A O 1
ATOM 748 N N . ASN A 1 93 ? -10.931 -3.035 -9.186 1.00 96.12 93 ASN A N 1
ATOM 749 C CA . ASN A 1 93 ? -11.411 -3.601 -7.924 1.00 96.12 93 ASN A CA 1
ATOM 750 C C . ASN A 1 93 ? -10.389 -4.572 -7.301 1.00 96.12 93 ASN A C 1
ATOM 752 O O . ASN A 1 93 ? -9.502 -5.089 -7.982 1.00 96.12 93 ASN A O 1
ATOM 756 N N . SER A 1 94 ? -10.553 -4.883 -6.011 1.00 93.38 94 SER A N 1
ATOM 757 C CA . SER A 1 94 ? -9.610 -5.730 -5.265 1.00 93.38 94 SER A CA 1
ATOM 758 C C . SER A 1 94 ? -9.411 -7.130 -5.857 1.00 93.38 94 SER A C 1
ATOM 760 O O . SER A 1 94 ? -8.337 -7.705 -5.694 1.00 93.38 94 SER A O 1
ATOM 762 N N . ALA A 1 95 ? -10.416 -7.692 -6.539 1.00 95.88 95 ALA A N 1
ATOM 763 C CA . ALA A 1 95 ? -10.300 -9.009 -7.160 1.00 95.88 95 ALA A CA 1
ATOM 764 C C . ALA A 1 95 ? -9.352 -8.976 -8.368 1.00 95.88 95 ALA A C 1
ATOM 766 O O . ALA A 1 95 ? -8.453 -9.811 -8.456 1.00 95.88 95 ALA A O 1
ATOM 767 N N . ALA A 1 96 ? -9.501 -7.985 -9.251 1.00 97.69 96 ALA A N 1
ATOM 768 C CA . ALA A 1 96 ? -8.595 -7.778 -10.378 1.00 97.69 96 ALA A CA 1
ATOM 769 C C . ALA A 1 96 ? -7.167 -7.475 -9.901 1.00 97.69 96 ALA A C 1
ATOM 771 O O . ALA A 1 96 ? -6.216 -8.090 -10.385 1.00 97.69 96 ALA A O 1
ATOM 772 N N . CYS A 1 97 ? -7.027 -6.608 -8.890 1.00 97.69 97 CYS A N 1
ATOM 773 C CA . CYS A 1 97 ? -5.730 -6.279 -8.301 1.00 97.69 97 CYS A CA 1
ATOM 774 C C . CYS A 1 97 ? -5.008 -7.518 -7.765 1.00 97.69 97 CYS A C 1
ATOM 776 O O . CYS A 1 97 ? -3.829 -7.718 -8.041 1.00 97.69 97 CYS A O 1
ATOM 778 N N . TYR A 1 98 ? -5.726 -8.379 -7.043 1.00 97.94 98 TYR A N 1
ATOM 779 C CA . TYR A 1 98 ? -5.188 -9.630 -6.521 1.00 97.94 98 TYR A CA 1
ATOM 780 C C . TYR A 1 98 ? -4.707 -10.575 -7.626 1.00 97.94 98 TYR A C 1
ATOM 782 O O . TYR A 1 98 ? -3.602 -11.109 -7.533 1.00 97.94 98 TYR A O 1
ATOM 790 N N . GLN A 1 99 ? -5.514 -10.777 -8.674 1.00 98.00 99 GLN A N 1
ATOM 791 C CA . GLN A 1 99 ? -5.138 -11.663 -9.782 1.00 98.00 99 GLN A CA 1
ATOM 792 C C . GLN A 1 99 ? -3.902 -11.151 -10.518 1.00 98.00 99 GLN A C 1
ATOM 794 O O . GLN A 1 99 ? -3.005 -11.925 -10.836 1.00 98.00 99 GLN A O 1
ATOM 799 N N . TRP A 1 100 ? -3.815 -9.840 -10.741 1.00 97.31 100 TRP A N 1
ATOM 800 C CA . TRP A 1 100 ? -2.642 -9.246 -11.365 1.00 97.31 100 TRP A CA 1
ATOM 801 C C . TRP A 1 100 ? -1.395 -9.346 -10.478 1.00 97.31 100 TRP A C 1
ATOM 803 O O . TRP A 1 100 ? -0.327 -9.709 -10.974 1.00 97.31 100 TRP A O 1
ATOM 813 N N . ALA A 1 101 ? -1.524 -9.062 -9.178 1.00 97.12 101 ALA A N 1
ATOM 814 C CA . ALA A 1 101 ? -0.403 -9.076 -8.240 1.00 97.12 101 ALA A CA 1
ATOM 815 C C . ALA A 1 101 ? 0.210 -10.476 -8.090 1.00 97.12 101 ALA A C 1
ATOM 817 O O . ALA A 1 101 ? 1.428 -10.606 -8.043 1.00 97.12 101 ALA A O 1
ATOM 818 N N . LYS A 1 102 ? -0.616 -11.532 -8.104 1.00 96.75 102 LYS A N 1
ATOM 819 C CA . LYS A 1 102 ? -0.153 -12.931 -8.075 1.00 96.75 102 LYS A CA 1
ATOM 820 C C . LYS A 1 102 ? 0.796 -13.304 -9.211 1.00 96.75 102 LYS A C 1
ATOM 822 O O . LYS A 1 102 ? 1.598 -14.214 -9.047 1.00 96.75 102 LYS A O 1
ATOM 827 N N . ASN A 1 103 ? 0.698 -12.605 -10.338 1.00 96.75 103 ASN A N 1
ATOM 828 C CA . ASN A 1 103 ? 1.510 -12.851 -11.525 1.00 96.75 103 ASN A CA 1
ATOM 829 C C . ASN A 1 103 ? 2.761 -11.954 -11.584 1.00 96.75 103 ASN A C 1
ATOM 831 O O . ASN A 1 103 ? 3.413 -11.889 -12.626 1.00 96.75 103 ASN A O 1
ATOM 835 N N . GLN A 1 104 ? 3.077 -11.209 -10.518 1.00 95.56 104 GLN A N 1
ATOM 836 C CA . GLN A 1 104 ? 4.324 -10.447 -10.399 1.00 95.56 104 GLN A CA 1
ATOM 837 C C . GLN A 1 104 ? 5.328 -11.268 -9.582 1.00 95.56 104 GLN A C 1
ATOM 839 O O . GLN A 1 104 ? 5.427 -11.118 -8.367 1.00 95.56 104 GLN A O 1
ATOM 844 N N . THR A 1 105 ? 6.019 -12.192 -10.249 1.00 95.19 105 THR A N 1
ATOM 845 C CA . THR A 1 105 ? 7.024 -13.070 -9.633 1.00 95.19 105 THR A CA 1
ATOM 846 C C . THR A 1 105 ? 8.436 -12.524 -9.829 1.00 95.19 105 THR A C 1
ATOM 848 O O . THR A 1 105 ? 8.676 -11.696 -10.712 1.00 95.19 105 THR A O 1
ATOM 851 N N . TRP A 1 106 ? 9.379 -13.011 -9.019 1.00 94.56 106 TRP A N 1
ATOM 852 C CA . TRP A 1 106 ? 10.800 -12.704 -9.189 1.00 94.56 106 TRP A CA 1
ATOM 853 C C . TRP A 1 106 ? 11.339 -13.199 -10.527 1.00 94.56 106 TRP A C 1
ATOM 855 O O . TRP A 1 106 ? 12.036 -12.439 -11.184 1.00 94.56 106 TRP A O 1
ATOM 865 N N . ASP A 1 107 ? 10.941 -14.394 -10.971 1.00 97.06 107 ASP A N 1
ATOM 866 C CA . ASP A 1 107 ? 11.364 -14.941 -12.268 1.00 97.06 107 ASP A CA 1
ATOM 867 C C . ASP A 1 107 ? 10.927 -14.032 -13.418 1.00 97.06 107 ASP A C 1
ATOM 869 O O . ASP A 1 107 ? 11.732 -13.620 -14.244 1.00 97.06 107 ASP A O 1
ATOM 873 N N . LYS A 1 108 ? 9.660 -13.598 -13.408 1.00 95.44 108 LYS A N 1
ATOM 874 C CA . LYS A 1 108 ? 9.149 -12.656 -14.407 1.00 95.44 108 LYS A CA 1
ATOM 875 C C . LYS A 1 108 ? 9.932 -11.345 -14.394 1.00 95.44 108 LYS A C 1
ATOM 877 O O . LYS A 1 108 ? 10.173 -10.767 -15.452 1.00 95.44 108 LYS A O 1
ATOM 882 N N . LEU A 1 109 ? 10.253 -10.831 -13.205 1.00 94.00 109 LEU A N 1
ATOM 883 C CA . LEU A 1 109 ? 11.039 -9.612 -13.076 1.00 94.00 109 LEU A CA 1
ATOM 884 C C . LEU A 1 109 ? 12.438 -9.826 -13.665 1.00 94.00 109 LEU A C 1
ATOM 886 O O . LEU A 1 109 ? 12.837 -9.053 -14.529 1.00 94.00 109 LEU A O 1
ATOM 890 N N . ALA A 1 110 ? 13.138 -10.883 -13.253 1.00 96.00 110 ALA A N 1
ATOM 891 C CA . ALA A 1 110 ? 14.469 -11.233 -13.736 1.00 96.00 110 ALA A CA 1
ATOM 892 C C . ALA A 1 110 ? 14.498 -11.363 -15.268 1.00 96.00 110 ALA A C 1
ATOM 894 O O . ALA A 1 110 ? 15.279 -10.666 -15.912 1.00 96.00 110 ALA A O 1
ATOM 895 N N . ASP A 1 111 ? 13.558 -12.107 -15.856 1.00 96.56 111 ASP A N 1
ATOM 896 C CA . ASP A 1 111 ? 13.426 -12.270 -17.309 1.00 96.56 111 ASP A CA 1
ATOM 897 C C . ASP A 1 111 ? 13.279 -10.930 -18.047 1.00 96.56 111 ASP A C 1
ATOM 899 O O . ASP A 1 111 ? 13.811 -10.739 -19.143 1.00 96.56 111 ASP A O 1
ATOM 903 N N . ILE A 1 112 ? 12.502 -9.993 -17.486 1.00 95.06 112 ILE A N 1
ATOM 904 C CA . ILE A 1 112 ? 12.325 -8.657 -18.072 1.00 95.06 112 ILE A CA 1
ATOM 905 C C . ILE A 1 112 ? 13.651 -7.897 -18.042 1.00 95.06 112 ILE A C 1
ATOM 907 O O . ILE A 1 112 ? 14.021 -7.290 -19.047 1.00 95.06 112 ILE A O 1
ATOM 911 N N . TYR A 1 113 ? 14.364 -7.935 -16.917 1.00 95.31 113 TYR A N 1
ATOM 912 C CA . TYR A 1 113 ? 15.651 -7.259 -16.778 1.00 95.31 113 TYR A CA 1
ATOM 913 C C . TYR A 1 113 ? 16.709 -7.844 -17.717 1.00 95.31 113 TYR A C 1
ATOM 915 O O . TYR A 1 113 ? 17.383 -7.079 -18.400 1.00 95.31 113 TYR A O 1
ATOM 923 N N . GLU A 1 114 ? 16.812 -9.169 -17.827 1.00 96.56 114 GLU A N 1
ATOM 924 C CA . GLU A 1 114 ? 17.745 -9.829 -18.747 1.00 96.56 114 GLU A CA 1
ATOM 925 C C . GLU A 1 114 ? 17.491 -9.426 -20.205 1.00 96.56 114 GLU A C 1
ATOM 927 O O . GLU A 1 114 ? 18.422 -9.073 -20.930 1.00 96.56 114 GLU A O 1
ATOM 932 N N . LYS A 1 115 ? 16.221 -9.379 -20.628 1.00 96.75 115 LYS A N 1
ATOM 933 C CA . LYS A 1 115 ? 15.839 -8.931 -21.979 1.00 96.75 115 LYS A CA 1
ATOM 934 C C . LYS A 1 115 ? 16.166 -7.466 -22.245 1.00 96.75 115 LYS A C 1
ATOM 936 O O . LYS A 1 115 ? 16.456 -7.109 -23.384 1.00 96.75 115 LYS A O 1
ATOM 941 N N . LEU A 1 116 ? 16.046 -6.609 -21.232 1.00 96.44 116 LEU A N 1
ATOM 942 C CA . LEU A 1 116 ? 16.397 -5.193 -21.348 1.00 96.44 116 LEU A CA 1
ATOM 943 C C . LEU A 1 116 ? 17.913 -4.989 -21.385 1.00 96.44 116 LEU A C 1
ATOM 945 O O . LEU A 1 116 ? 18.366 -4.085 -22.072 1.00 96.44 116 LEU A O 1
ATOM 949 N N . TRP A 1 117 ? 18.674 -5.825 -20.678 1.00 95.06 117 TRP A N 1
ATOM 950 C CA . TRP A 1 117 ? 20.132 -5.748 -20.603 1.00 95.06 117 TRP A CA 1
ATOM 951 C C . TRP A 1 117 ? 20.842 -6.230 -21.874 1.00 95.06 117 TRP A C 1
ATOM 953 O O . TRP A 1 117 ? 21.928 -5.762 -22.192 1.00 95.06 117 TRP A O 1
ATOM 963 N N . GLN A 1 118 ? 20.245 -7.170 -22.609 1.00 92.56 118 GLN A N 1
ATOM 964 C CA . GLN A 1 118 ? 20.798 -7.691 -23.869 1.00 92.56 118 GLN A CA 1
ATOM 965 C C . GLN A 1 118 ? 20.602 -6.750 -25.075 1.00 92.56 118 GLN A C 1
ATOM 967 O O . GLN A 1 118 ? 20.936 -7.128 -26.199 1.00 92.56 118 GLN A O 1
ATOM 972 N N . LYS A 1 119 ? 20.032 -5.559 -24.864 1.00 60.09 119 LYS A N 1
ATOM 973 C CA . LYS A 1 119 ? 19.881 -4.513 -25.881 1.00 60.09 119 LYS A CA 1
ATOM 974 C C . LYS A 1 119 ? 20.968 -3.461 -25.746 1.00 60.09 119 LYS A C 1
ATOM 976 O O . LYS A 1 119 ? 21.405 -2.981 -26.812 1.00 60.09 119 LYS A O 1
#

Fol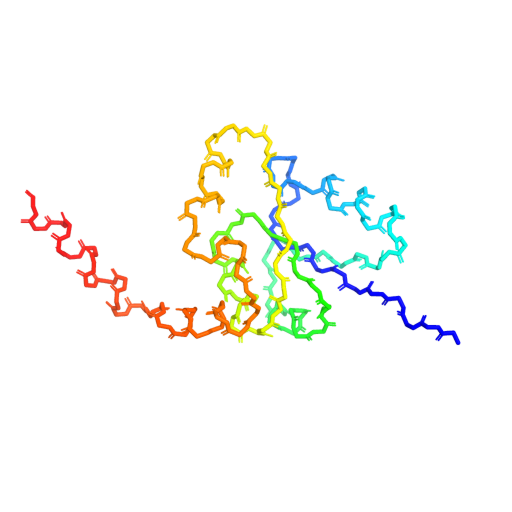dseek 3Di:
DDDAAEEEEAEACDVQFCNVVVVVVCVVSVHHYHYDYDDDPCVLVVLLVHQAYETQDDVSLLSNLLSLHHYDYDGPDVVSVCVQCVPPCRPHHSVVSNVVSVPPDPVVVVVVVVVVVVD

pLDDT: mean 93.79, std 6.24, range [54.78, 98.25]

Organism: NCBI:txid1618439